Protein AF-W1YG54-F1 (afdb_monomer_lite)

pLDDT: mean 87.75, std 12.29, range [50.31, 96.81]

Organism: NCBI:txid408170

Foldseek 3Di:
DDLVVLLVCLLVVQVVLVVCVVVVNLAAEEDEDPDQDFCSLVSSVVSNLVNHDPVRNVSCVNRYHRDYDNDD

InterPro domains:
  IPR013131 Mannitol dehydrogenase, N-terminal [PF01232] (1-72)
  IPR036291 NAD(P)-binding domain superfamily [SSF51735] (2-72)

Sequence (72 aa):
VGPVVLERIAPAIAKGLVKRKEQGNESPLNIIACENMVRGTTQLKGHVMNALPEDAKAWVEEHVGFVDSAVD

Structure (mmCIF, N/CA/C/O backbone):
data_AF-W1YG54-F1
#
_entry.id   AF-W1YG54-F1
#
loop_
_atom_site.group_PDB
_atom_site.id
_atom_site.type_symbol
_atom_site.label_atom_id
_atom_site.label_alt_id
_atom_site.label_comp_id
_atom_site.label_asym_id
_atom_site.label_entity_id
_atom_site.label_seq_id
_atom_site.pdbx_PDB_ins_code
_atom_site.Cartn_x
_atom_site.Cartn_y
_atom_site.Cartn_z
_atom_site.occupancy
_atom_site.B_iso_or_equiv
_atom_site.auth_seq_id
_atom_site.auth_comp_id
_atom_site.auth_asym_id
_atom_site.auth_atom_id
_atom_site.pdbx_P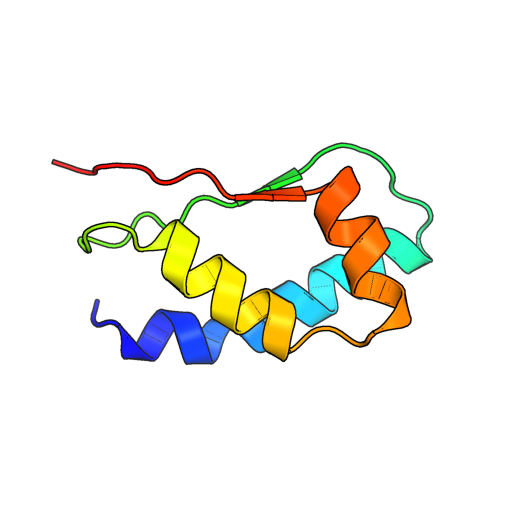DB_model_num
ATOM 1 N N . VAL A 1 1 ? 9.578 -9.995 -14.7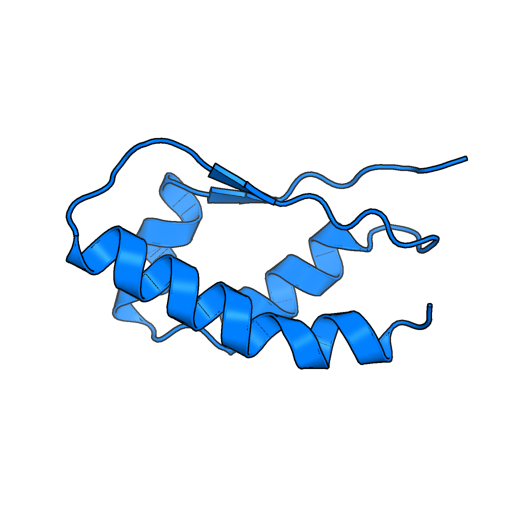44 1.00 50.31 1 VAL A N 1
ATOM 2 C CA . VAL A 1 1 ? 8.174 -9.864 -15.204 1.00 50.31 1 VAL A CA 1
ATOM 3 C C . VAL A 1 1 ? 7.914 -8.375 -15.439 1.00 50.31 1 VAL A C 1
ATOM 5 O O . VAL A 1 1 ? 8.585 -7.561 -14.828 1.00 50.31 1 VAL A O 1
ATOM 8 N N . GLY A 1 2 ? 7.087 -7.983 -16.412 1.00 57.91 2 GLY A N 1
ATOM 9 C CA . GLY A 1 2 ? 7.010 -6.575 -16.852 1.00 57.91 2 GLY A CA 1
ATOM 10 C C . GLY A 1 2 ? 6.212 -5.627 -15.927 1.00 57.91 2 GLY A C 1
ATOM 11 O O . GLY A 1 2 ? 5.442 -6.108 -15.093 1.00 57.91 2 GLY A O 1
ATOM 12 N N . PRO A 1 3 ? 6.302 -4.293 -16.139 1.00 62.66 3 PRO A N 1
ATOM 13 C CA . PRO A 1 3 ? 5.638 -3.233 -15.348 1.00 62.66 3 PRO A CA 1
ATOM 14 C C . PRO A 1 3 ? 4.138 -3.441 -15.109 1.00 62.66 3 PRO A C 1
ATOM 16 O O . PRO A 1 3 ? 3.609 -3.078 -14.062 1.00 62.66 3 PRO A O 1
ATOM 19 N N . VAL A 1 4 ? 3.460 -4.087 -16.058 1.00 72.56 4 VAL A N 1
ATOM 20 C CA . VAL A 1 4 ? 2.016 -4.366 -16.024 1.00 72.56 4 VAL A CA 1
ATOM 21 C C . VAL A 1 4 ? 1.607 -5.200 -14.803 1.00 72.56 4 VAL A C 1
ATOM 23 O O . VAL A 1 4 ? 0.462 -5.129 -14.359 1.00 72.56 4 VAL A O 1
ATOM 26 N N . VAL A 1 5 ? 2.515 -6.004 -14.238 1.00 83.62 5 VAL A N 1
ATOM 27 C CA . VAL A 1 5 ? 2.184 -6.832 -13.072 1.00 83.62 5 VAL A CA 1
ATOM 28 C C . VAL A 1 5 ? 1.962 -5.990 -11.815 1.00 83.62 5 VAL A C 1
ATOM 30 O O . VAL A 1 5 ? 1.069 -6.326 -11.041 1.00 83.62 5 VAL A O 1
ATOM 33 N N . LEU A 1 6 ? 2.699 -4.885 -11.635 1.00 84.75 6 LEU A N 1
ATOM 34 C CA . LEU A 1 6 ? 2.613 -4.049 -10.430 1.00 84.75 6 LEU A CA 1
ATOM 35 C C . LEU A 1 6 ? 1.233 -3.398 -10.296 1.00 84.75 6 LEU A C 1
ATOM 37 O O . LEU A 1 6 ? 0.618 -3.444 -9.232 1.00 84.75 6 LEU A O 1
ATOM 41 N N . GLU A 1 7 ? 0.709 -2.873 -11.401 1.00 87.44 7 GLU A N 1
ATOM 42 C CA . GLU A 1 7 ? -0.637 -2.302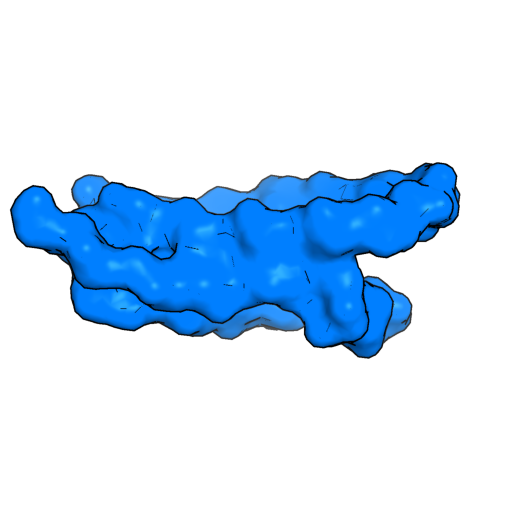 -11.453 1.00 87.44 7 GLU A CA 1
ATOM 43 C C . GLU A 1 7 ? -1.716 -3.3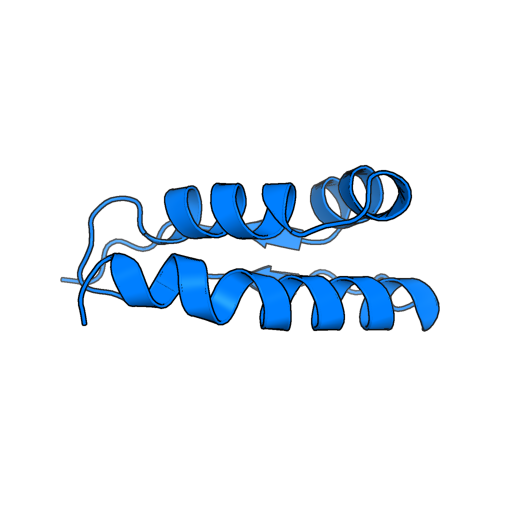55 -11.158 1.00 87.44 7 GLU A C 1
ATOM 45 O O . GLU A 1 7 ? -2.683 -3.077 -10.453 1.00 87.44 7 GLU A O 1
ATOM 50 N N . ARG A 1 8 ? -1.536 -4.595 -11.631 1.00 89.88 8 ARG A N 1
ATOM 51 C CA . ARG A 1 8 ? -2.503 -5.682 -11.406 1.00 89.88 8 ARG A CA 1
ATOM 52 C C . ARG A 1 8 ? -2.540 -6.171 -9.960 1.00 89.88 8 ARG A C 1
ATOM 54 O O . ARG A 1 8 ? -3.603 -6.580 -9.496 1.00 89.88 8 ARG A O 1
ATOM 61 N N . ILE A 1 9 ? -1.408 -6.155 -9.254 1.00 91.25 9 ILE A N 1
ATOM 62 C CA . ILE A 1 9 ? -1.336 -6.608 -7.854 1.00 91.25 9 ILE A CA 1
ATOM 63 C C . ILE A 1 9 ? -1.690 -5.506 -6.848 1.00 91.25 9 ILE A C 1
ATOM 65 O O . ILE A 1 9 ? -2.123 -5.815 -5.736 1.00 91.25 9 ILE A O 1
ATOM 69 N N . ALA A 1 10 ? -1.555 -4.230 -7.222 1.00 93.81 10 ALA A N 1
ATOM 70 C CA . ALA A 1 10 ? -1.790 -3.100 -6.327 1.00 93.81 10 ALA A CA 1
ATOM 71 C C . ALA A 1 10 ? -3.183 -3.092 -5.655 1.00 93.81 10 ALA A C 1
ATOM 73 O O . ALA A 1 10 ? -3.234 -2.881 -4.440 1.00 93.81 10 ALA A O 1
ATOM 74 N N . PRO A 1 11 ? -4.305 -3.408 -6.341 1.00 95.44 11 PRO A N 1
ATOM 75 C CA . PRO A 1 11 ? -5.618 -3.472 -5.695 1.00 95.44 11 PRO A CA 1
ATOM 76 C C . PRO A 1 11 ? -5.717 -4.548 -4.608 1.00 95.44 11 PRO A C 1
ATOM 78 O O . PRO A 1 11 ? -6.430 -4.371 -3.621 1.00 95.44 11 PRO A O 1
ATOM 81 N N . ALA A 1 12 ? -5.017 -5.674 -4.769 1.00 96.50 12 ALA A N 1
ATOM 82 C CA . ALA A 1 12 ? -5.002 -6.733 -3.762 1.00 96.50 12 ALA A CA 1
ATOM 83 C C . ALA A 1 12 ? -4.217 -6.298 -2.515 1.00 96.50 12 ALA A C 1
ATOM 85 O O . ALA A 1 12 ? -4.671 -6.524 -1.393 1.00 96.50 12 ALA A O 1
ATOM 86 N N . ILE A 1 13 ? -3.085 -5.615 -2.714 1.00 95.88 13 ILE A N 1
ATOM 87 C CA . ILE A 1 13 ? -2.284 -5.037 -1.628 1.00 95.88 13 ILE A CA 1
ATOM 88 C C . ILE A 1 13 ? -3.099 -3.980 -0.874 1.00 95.88 13 ILE A C 1
ATOM 90 O O . ILE A 1 13 ? -3.202 -4.063 0.347 1.00 95.88 13 ILE A O 1
ATOM 94 N N . ALA A 1 14 ? -3.748 -3.049 -1.582 1.00 96.81 14 ALA A N 1
ATOM 95 C CA . ALA A 1 14 ? -4.590 -2.015 -0.977 1.00 96.81 14 ALA A CA 1
ATOM 96 C C . ALA A 1 14 ? -5.694 -2.616 -0.087 1.00 96.81 14 ALA A C 1
ATOM 98 O O . ALA A 1 14 ? -5.851 -2.211 1.063 1.00 96.81 14 ALA A O 1
ATOM 99 N N . LYS A 1 15 ? -6.395 -3.655 -0.566 1.00 96.75 15 LYS A N 1
ATOM 100 C CA . LYS A 1 15 ? -7.392 -4.391 0.236 1.00 96.75 15 LYS A CA 1
ATOM 101 C C . LYS A 1 15 ? -6.788 -5.020 1.495 1.00 96.75 15 LYS A C 1
ATOM 103 O O . LYS A 1 15 ? -7.407 -4.981 2.556 1.00 96.75 15 LYS A O 1
ATOM 108 N N . GLY A 1 16 ? -5.590 -5.596 1.388 1.00 96.56 16 GLY A N 1
ATOM 109 C CA . GLY A 1 16 ? -4.870 -6.155 2.533 1.00 96.56 16 GLY A CA 1
ATOM 110 C C . GLY A 1 16 ? -4.519 -5.098 3.584 1.00 96.56 16 GLY A C 1
ATOM 111 O O . GLY A 1 16 ? -4.691 -5.347 4.776 1.00 96.56 16 GLY A O 1
ATOM 112 N N . LEU A 1 17 ? -4.088 -3.911 3.148 1.00 96.69 17 LEU A N 1
ATOM 113 C CA . LEU A 1 17 ? -3.763 -2.787 4.031 1.00 96.69 17 LEU A CA 1
ATOM 114 C C . LEU A 1 17 ? -4.999 -2.230 4.742 1.00 96.69 17 LEU A C 1
ATOM 116 O O . LEU A 1 17 ? -4.952 -2.010 5.949 1.00 96.69 17 LEU A O 1
ATOM 120 N N . VAL A 1 18 ? -6.122 -2.081 4.032 1.00 96.75 18 VAL A N 1
ATOM 121 C CA . VAL A 1 18 ? -7.398 -1.668 4.641 1.00 96.75 18 VAL A CA 1
ATOM 122 C C . VAL A 1 18 ? -7.820 -2.662 5.720 1.00 96.75 18 VAL A C 1
ATOM 124 O O . VAL A 1 18 ? -8.073 -2.263 6.852 1.00 96.75 18 VAL A O 1
ATOM 127 N N . LYS A 1 19 ? -7.789 -3.965 5.424 1.00 96.75 19 LYS A N 1
ATOM 128 C CA . LYS A 1 19 ? -8.131 -4.995 6.413 1.00 96.75 19 LYS A CA 1
ATOM 129 C C . LYS A 1 19 ? -7.199 -4.968 7.628 1.00 96.75 19 LYS A C 1
ATOM 131 O O . LYS A 1 19 ? -7.642 -5.190 8.751 1.00 96.75 19 LYS A O 1
ATOM 136 N N . ARG A 1 20 ? -5.909 -4.692 7.419 1.00 96.25 20 ARG A N 1
ATOM 137 C CA . ARG A 1 20 ? -4.929 -4.542 8.504 1.00 96.25 20 ARG A CA 1
ATOM 138 C C . ARG A 1 20 ? -5.279 -3.357 9.413 1.00 96.25 20 ARG A C 1
ATOM 140 O O . ARG A 1 20 ? -5.296 -3.535 10.629 1.00 96.25 20 ARG A O 1
ATOM 147 N N . LYS A 1 21 ? -5.626 -2.203 8.829 1.00 95.12 21 LYS A N 1
ATOM 148 C CA . LYS A 1 21 ? -6.124 -1.018 9.550 1.00 95.12 21 LYS A CA 1
ATOM 149 C C . LYS A 1 21 ? -7.400 -1.338 10.338 1.00 95.12 21 LYS A C 1
ATOM 151 O O . LYS A 1 21 ? -7.468 -1.051 11.526 1.00 95.12 21 LYS A O 1
ATOM 156 N N . GLU A 1 22 ? -8.390 -1.971 9.707 1.00 95.50 22 GLU A N 1
ATOM 157 C CA . GLU A 1 22 ? -9.674 -2.340 10.335 1.00 95.50 22 GLU A CA 1
ATOM 158 C C . GLU A 1 22 ? -9.512 -3.297 11.524 1.00 95.50 22 GLU A C 1
ATOM 160 O O . GLU A 1 22 ? -10.305 -3.274 12.461 1.00 95.50 22 GLU A O 1
ATOM 165 N N . GLN A 1 23 ? -8.471 -4.130 11.505 1.00 96.50 23 GLN A N 1
ATOM 166 C CA . GLN A 1 23 ? -8.129 -5.033 12.604 1.00 96.50 23 GLN A CA 1
ATOM 167 C C . GLN A 1 23 ? -7.355 -4.349 13.743 1.00 96.50 23 GLN A C 1
ATOM 169 O O . GLN A 1 23 ? -6.971 -5.029 14.693 1.00 96.50 23 GLN A O 1
ATOM 174 N N . GLY A 1 24 ? -7.092 -3.040 13.652 1.00 94.69 24 GLY A N 1
ATOM 175 C CA . GLY A 1 24 ? -6.283 -2.305 14.628 1.00 94.69 24 GLY A CA 1
ATOM 176 C C . GLY A 1 24 ? -4.820 -2.754 14.652 1.00 94.69 24 GLY A C 1
ATOM 177 O O . GLY A 1 24 ? -4.151 -2.645 15.675 1.00 94.69 24 GLY A O 1
ATOM 178 N N . ASN A 1 25 ? -4.321 -3.330 13.555 1.00 94.00 25 ASN A N 1
ATOM 179 C CA . ASN A 1 25 ? -2.956 -3.831 13.496 1.00 94.00 25 ASN A CA 1
ATOM 180 C C . ASN A 1 25 ? -1.988 -2.722 13.077 1.00 94.00 25 ASN A C 1
ATOM 182 O O . ASN A 1 25 ? -1.704 -2.547 11.894 1.00 94.00 25 ASN A O 1
ATOM 186 N N . GLU A 1 26 ? -1.436 -2.043 14.073 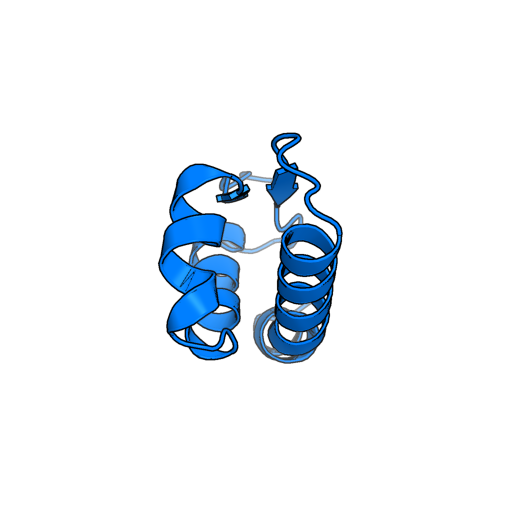1.00 92.25 26 GLU A N 1
ATOM 187 C CA . GLU A 1 26 ? -0.479 -0.940 13.925 1.00 92.25 26 GLU A CA 1
ATOM 188 C C . GLU A 1 26 ? 0.974 -1.404 13.754 1.00 92.25 26 GLU A C 1
ATOM 190 O O . GLU A 1 26 ? 1.887 -0.585 13.678 1.00 92.25 26 GLU A O 1
ATOM 195 N N . SER A 1 27 ? 1.239 -2.716 13.694 1.00 93.31 27 SER A N 1
ATOM 196 C CA . SER A 1 27 ? 2.623 -3.163 13.516 1.00 93.31 27 SER A CA 1
ATOM 197 C C . SER A 1 27 ? 3.162 -2.697 12.151 1.00 93.31 27 SER A C 1
ATOM 199 O O . SER A 1 27 ? 2.468 -2.870 11.138 1.00 93.31 27 SER A O 1
ATOM 201 N N .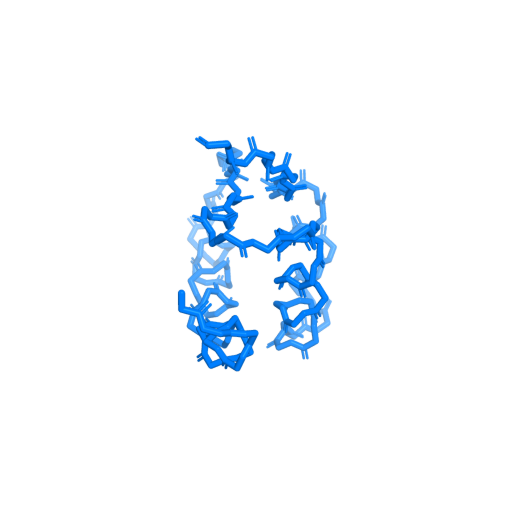 PRO A 1 28 ? 4.384 -2.133 12.089 1.00 92.69 28 PRO A N 1
ATOM 202 C CA . PRO A 1 28 ? 4.951 -1.644 10.838 1.00 92.69 28 PRO A CA 1
ATOM 203 C C . PRO A 1 28 ? 5.049 -2.742 9.775 1.00 92.69 28 PRO A C 1
ATOM 205 O O . PRO A 1 28 ? 5.329 -3.903 10.087 1.00 92.69 28 PRO A O 1
ATOM 208 N N . LEU A 1 29 ? 4.845 -2.377 8.510 1.00 94.50 29 LEU A N 1
ATOM 209 C CA . LEU A 1 29 ? 4.985 -3.280 7.366 1.00 94.50 29 LEU A CA 1
ATOM 210 C C . LEU A 1 29 ? 5.854 -2.633 6.290 1.00 94.50 29 LEU A C 1
ATOM 212 O O . LEU A 1 29 ? 5.588 -1.514 5.874 1.00 94.50 29 LEU A O 1
ATOM 216 N N . ASN A 1 30 ? 6.849 -3.358 5.783 1.00 92.81 30 ASN A N 1
ATOM 217 C CA . ASN A 1 30 ? 7.624 -2.920 4.624 1.00 92.81 30 ASN A CA 1
ATOM 218 C C . ASN A 1 30 ? 7.206 -3.706 3.381 1.00 92.81 30 ASN A C 1
ATOM 220 O O . ASN A 1 30 ? 7.114 -4.933 3.416 1.00 92.81 30 ASN A O 1
ATOM 224 N N . ILE A 1 31 ? 6.985 -2.995 2.281 1.00 92.00 31 ILE A N 1
ATOM 225 C CA . ILE A 1 31 ? 6.701 -3.552 0.961 1.00 92.00 31 ILE A CA 1
ATOM 226 C C . ILE A 1 31 ? 7.888 -3.236 0.056 1.00 92.00 31 ILE A C 1
ATOM 228 O O . ILE A 1 31 ? 8.314 -2.086 -0.047 1.00 92.00 31 ILE A O 1
ATOM 232 N N . ILE A 1 32 ? 8.414 -4.271 -0.596 1.00 90.25 32 ILE A N 1
ATOM 233 C CA . ILE A 1 32 ? 9.551 -4.199 -1.516 1.00 90.25 32 ILE A CA 1
ATOM 234 C C . ILE A 1 32 ? 9.145 -4.947 -2.782 1.00 90.25 32 ILE A C 1
ATOM 236 O O . ILE A 1 32 ? 8.780 -6.121 -2.720 1.00 90.25 32 ILE A O 1
ATOM 240 N N . ALA A 1 33 ? 9.171 -4.273 -3.928 1.00 86.75 33 ALA A N 1
ATOM 241 C CA . ALA A 1 33 ? 8.984 -4.923 -5.214 1.00 86.75 33 ALA A CA 1
ATOM 242 C C . ALA A 1 33 ? 10.333 -5.486 -5.679 1.00 86.75 33 ALA A C 1
ATOM 244 O O . ALA A 1 33 ? 11.238 -4.727 -6.010 1.00 86.75 33 ALA A O 1
ATOM 245 N N . CYS A 1 34 ? 10.454 -6.813 -5.724 1.00 77.75 34 CYS A N 1
ATOM 246 C CA . CYS A 1 34 ? 11.667 -7.509 -6.175 1.00 77.75 34 CYS A CA 1
ATOM 247 C C . CYS A 1 34 ? 11.691 -7.756 -7.692 1.00 77.75 34 CYS A C 1
ATOM 249 O O . CYS A 1 34 ? 12.334 -8.696 -8.153 1.00 77.75 34 CYS A O 1
ATOM 251 N N . GLU A 1 35 ? 10.938 -6.981 -8.472 1.00 74.31 35 GLU A N 1
ATOM 252 C CA . GLU A 1 35 ? 11.011 -7.106 -9.925 1.00 74.31 35 GLU A CA 1
ATOM 253 C C . GLU A 1 35 ? 12.301 -6.504 -10.472 1.00 74.31 35 GLU A C 1
ATOM 255 O O . GLU A 1 35 ? 12.834 -5.552 -9.905 1.00 74.31 35 GLU A O 1
ATOM 260 N N . ASN A 1 36 ? 12.774 -7.038 -11.604 1.00 68.00 36 ASN A N 1
ATOM 261 C CA . ASN A 1 36 ? 13.958 -6.523 -12.297 1.00 68.00 36 ASN A CA 1
ATOM 262 C C . ASN A 1 36 ? 13.616 -5.215 -13.036 1.00 68.00 36 ASN A C 1
ATOM 264 O O . ASN A 1 36 ? 13.519 -5.153 -14.263 1.00 68.00 36 ASN A O 1
ATOM 268 N N . MET A 1 37 ? 13.315 -4.184 -12.249 1.00 70.44 37 MET A N 1
ATOM 269 C CA . MET A 1 37 ? 12.887 -2.866 -12.681 1.00 70.44 37 MET A CA 1
ATOM 270 C C . MET A 1 37 ? 13.465 -1.799 -11.755 1.00 70.44 37 MET A C 1
ATOM 272 O O . MET A 1 37 ? 13.287 -1.833 -10.537 1.00 70.44 37 MET A O 1
ATOM 276 N N . VAL A 1 38 ? 14.070 -0.774 -12.350 1.00 73.31 38 VAL A N 1
ATOM 277 C CA . VAL A 1 38 ? 14.519 0.412 -11.615 1.00 73.31 38 VAL A CA 1
ATOM 278 C C . VAL A 1 38 ? 13.309 1.110 -10.979 1.00 73.31 38 VAL A C 1
ATOM 280 O O . VAL A 1 38 ? 12.336 1.426 -11.667 1.00 73.31 38 VAL A O 1
ATOM 283 N N . ARG A 1 39 ? 13.381 1.372 -9.664 1.00 76.94 39 ARG A N 1
ATOM 284 C CA . ARG A 1 39 ? 12.322 2.036 -8.871 1.00 76.94 39 ARG A CA 1
ATOM 285 C C . ARG A 1 39 ? 10.965 1.315 -8.918 1.00 76.94 39 ARG A C 1
ATOM 287 O O . ARG A 1 39 ? 9.908 1.953 -8.956 1.00 76.94 39 ARG A O 1
ATOM 294 N N . GLY A 1 40 ? 10.989 -0.019 -8.958 1.00 83.62 40 GLY A N 1
ATOM 295 C CA . GLY A 1 40 ? 9.779 -0.841 -8.983 1.00 83.62 40 GLY A CA 1
ATOM 296 C C . GLY A 1 40 ? 8.882 -0.621 -7.761 1.00 83.62 40 GLY A C 1
ATOM 297 O O . GLY A 1 40 ? 7.665 -0.503 -7.911 1.00 83.62 40 GLY A O 1
ATOM 298 N N . THR A 1 41 ? 9.457 -0.483 -6.560 1.00 87.06 41 THR A N 1
ATOM 299 C CA . THR A 1 41 ? 8.667 -0.262 -5.341 1.00 87.06 41 THR A CA 1
ATOM 300 C C . THR A 1 41 ? 8.024 1.122 -5.334 1.00 87.06 41 THR A C 1
ATOM 302 O O . THR A 1 41 ? 6.866 1.251 -4.943 1.00 87.06 41 THR A O 1
ATOM 305 N N . THR A 1 42 ? 8.718 2.152 -5.823 1.00 89.19 42 THR A N 1
ATOM 306 C CA . THR A 1 42 ? 8.152 3.500 -5.979 1.00 89.19 42 THR A CA 1
ATOM 307 C C . THR A 1 42 ? 6.948 3.508 -6.927 1.00 89.19 42 THR A C 1
ATOM 309 O O . THR A 1 42 ? 5.918 4.105 -6.605 1.00 89.19 42 THR A O 1
ATOM 312 N N . GLN A 1 43 ? 7.024 2.814 -8.068 1.00 89.44 43 GLN A N 1
ATOM 313 C CA . GLN A 1 43 ? 5.872 2.681 -8.969 1.00 89.44 43 GLN A CA 1
ATOM 314 C C . GLN A 1 43 ? 4.725 1.916 -8.299 1.00 89.44 43 GLN A C 1
ATOM 316 O O . GLN A 1 43 ? 3.576 2.361 -8.335 1.00 89.44 43 GLN A O 1
ATOM 321 N N . LEU A 1 44 ? 5.038 0.811 -7.614 1.00 91.81 44 LEU A N 1
ATOM 322 C CA . LEU A 1 44 ? 4.053 0.040 -6.859 1.00 91.81 44 LEU A CA 1
ATOM 323 C C . LEU A 1 44 ? 3.355 0.894 -5.791 1.00 91.81 44 LEU A C 1
ATOM 325 O O . LEU A 1 44 ? 2.133 0.823 -5.682 1.00 91.81 44 LEU A O 1
ATOM 329 N N . LYS A 1 45 ? 4.095 1.738 -5.056 1.00 94.25 45 LYS A N 1
ATOM 330 C CA . LYS A 1 45 ? 3.522 2.690 -4.092 1.00 94.25 45 LYS A CA 1
ATOM 331 C C . LYS A 1 45 ? 2.471 3.565 -4.764 1.00 94.25 45 LYS A C 1
ATOM 333 O O . LYS A 1 45 ? 1.362 3.653 -4.255 1.00 94.25 45 LYS A O 1
ATOM 338 N N . GLY A 1 46 ? 2.784 4.167 -5.912 1.00 93.81 46 GLY A N 1
ATOM 339 C CA . GLY A 1 46 ? 1.834 5.001 -6.653 1.00 93.81 46 GLY A CA 1
ATOM 340 C C . GLY A 1 46 ? 0.539 4.257 -6.995 1.00 93.81 46 GLY A C 1
ATOM 341 O O . GLY A 1 46 ? -0.552 4.751 -6.714 1.00 93.81 46 GLY A O 1
ATOM 342 N N . HIS A 1 47 ? 0.646 3.034 -7.521 1.00 94.62 47 HIS A N 1
ATOM 343 C CA . HIS A 1 47 ? -0.528 2.215 -7.836 1.00 94.62 47 HIS A CA 1
ATOM 344 C C . HIS A 1 47 ? -1.336 1.827 -6.589 1.00 94.62 47 HIS A C 1
ATOM 346 O O . HIS A 1 47 ? -2.564 1.879 -6.620 1.00 94.62 47 HIS A O 1
ATOM 352 N N . VAL A 1 48 ? -0.670 1.468 -5.486 1.00 96.06 48 VAL A N 1
ATOM 353 C CA . VAL A 1 48 ? -1.340 1.127 -4.220 1.00 96.06 48 VAL A CA 1
ATOM 354 C C . VAL A 1 48 ? -2.054 2.349 -3.646 1.00 96.06 48 VAL A C 1
ATOM 356 O O . VAL A 1 48 ? -3.226 2.243 -3.301 1.00 96.06 48 VAL A O 1
ATOM 359 N N . MET A 1 49 ? -1.403 3.515 -3.612 1.00 96.06 49 MET A N 1
ATOM 360 C CA . MET A 1 49 ? -2.003 4.762 -3.121 1.00 96.06 49 MET A CA 1
ATOM 361 C C . MET A 1 49 ? -3.218 5.189 -3.950 1.00 96.06 49 MET A C 1
ATOM 363 O O . MET A 1 49 ? -4.197 5.664 -3.383 1.00 96.06 49 MET A O 1
ATOM 367 N N . ASN A 1 50 ? -3.199 4.967 -5.267 1.00 95.75 50 ASN A N 1
ATOM 368 C CA . ASN A 1 50 ? -4.346 5.240 -6.140 1.00 95.75 50 ASN A CA 1
ATOM 369 C C . ASN A 1 50 ? -5.510 4.256 -5.937 1.00 95.75 50 ASN A C 1
ATOM 371 O O . ASN A 1 50 ? -6.658 4.609 -6.190 1.00 95.75 50 ASN A O 1
ATOM 375 N N . ALA A 1 51 ? -5.226 3.026 -5.501 1.00 95.88 51 ALA A N 1
ATOM 376 C CA . ALA A 1 51 ? -6.237 2.007 -5.227 1.00 95.88 51 ALA A CA 1
ATOM 377 C C . ALA A 1 51 ? -6.800 2.071 -3.793 1.00 95.88 51 ALA A C 1
ATOM 379 O O . ALA A 1 51 ? -7.778 1.381 -3.494 1.00 95.88 51 ALA A O 1
ATOM 380 N N . LEU A 1 52 ? -6.185 2.856 -2.901 1.00 96.62 52 LEU A N 1
ATOM 381 C CA . LEU A 1 52 ? -6.631 3.023 -1.519 1.00 96.62 52 LEU A CA 1
ATOM 382 C C . LEU A 1 52 ? -7.795 4.021 -1.417 1.00 96.62 52 LEU A C 1
ATOM 384 O O . LEU A 1 52 ? -7.773 5.062 -2.079 1.00 96.62 52 LEU A O 1
ATOM 388 N N . PRO A 1 53 ? -8.777 3.762 -0.537 1.00 94.62 53 PRO A N 1
ATOM 389 C CA . PRO A 1 53 ? -9.747 4.779 -0.157 1.00 94.62 53 PRO A CA 1
ATOM 390 C C . PRO A 1 53 ? -9.054 5.911 0.623 1.00 94.62 53 PRO A C 1
ATOM 392 O O . PRO A 1 53 ? -8.051 5.686 1.305 1.00 94.62 53 PRO A O 1
ATOM 395 N N . GLU A 1 54 ? -9.577 7.138 0.519 1.00 93.81 54 GLU A N 1
ATOM 396 C CA . GLU A 1 54 ? -8.943 8.341 1.092 1.00 93.81 54 GLU A CA 1
ATOM 397 C C . GLU A 1 54 ? -8.687 8.232 2.602 1.00 93.81 54 GLU A C 1
ATOM 399 O O . GLU A 1 54 ? -7.643 8.657 3.091 1.00 93.81 54 GLU A O 1
ATOM 404 N N . ASP A 1 55 ? -9.596 7.598 3.345 1.00 93.38 55 ASP A N 1
ATOM 405 C CA . ASP A 1 55 ? -9.493 7.428 4.795 1.00 93.38 55 ASP A CA 1
ATOM 406 C C . ASP A 1 55 ? -8.359 6.474 5.215 1.00 93.38 55 ASP A C 1
ATOM 408 O O . ASP A 1 55 ? -7.939 6.475 6.375 1.00 93.38 55 ASP A O 1
ATOM 412 N N . ALA A 1 56 ? -7.866 5.630 4.305 1.00 95.00 56 ALA A N 1
ATOM 413 C CA . ALA A 1 56 ? -6.789 4.680 4.569 1.00 95.00 56 ALA A CA 1
ATOM 414 C C . ALA A 1 56 ? -5.402 5.220 4.193 1.00 95.00 56 ALA A C 1
ATOM 416 O O . ALA A 1 56 ? -4.406 4.693 4.684 1.00 95.00 56 ALA A O 1
ATOM 417 N N . LYS A 1 57 ? -5.313 6.267 3.362 1.00 96.00 57 LYS A N 1
ATOM 418 C CA . LYS A 1 57 ? -4.030 6.774 2.846 1.00 96.00 57 LYS A CA 1
ATOM 419 C C . LYS A 1 57 ? -3.106 7.279 3.948 1.00 96.00 57 LYS A C 1
ATOM 421 O O . LYS A 1 57 ? -1.962 6.846 4.002 1.00 96.00 57 LYS A O 1
ATOM 426 N N . ALA A 1 58 ? -3.616 8.120 4.850 1.00 95.50 58 ALA A N 1
ATOM 427 C CA . ALA A 1 58 ? -2.826 8.659 5.961 1.00 95.50 58 ALA A CA 1
ATOM 428 C C . ALA A 1 58 ? -2.284 7.541 6.866 1.00 95.50 58 ALA A C 1
ATOM 430 O O . ALA A 1 58 ? -1.110 7.531 7.220 1.00 95.50 58 ALA A O 1
ATOM 431 N N . TRP A 1 59 ? -3.123 6.543 7.162 1.00 95.88 59 TRP A N 1
ATOM 432 C CA . TRP A 1 59 ? -2.710 5.391 7.958 1.00 95.88 59 TRP A CA 1
ATOM 433 C C . TRP A 1 59 ? -1.601 4.590 7.264 1.00 95.88 59 TRP A C 1
ATOM 435 O O . TRP A 1 59 ? -0.616 4.218 7.897 1.00 95.88 59 TRP A O 1
ATOM 445 N N . VAL A 1 60 ? -1.725 4.358 5.953 1.00 96.38 60 VAL A N 1
ATOM 446 C CA . VAL A 1 60 ? -0.700 3.655 5.169 1.00 96.38 60 VAL A CA 1
ATOM 447 C C . VAL A 1 60 ? 0.606 4.448 5.109 1.00 96.38 60 VAL A C 1
ATOM 449 O O . VAL A 1 60 ? 1.664 3.841 5.228 1.00 96.38 60 VAL A O 1
ATOM 452 N N . GLU A 1 61 ? 0.561 5.773 4.965 1.00 94.56 61 GLU A N 1
ATOM 453 C CA . GLU A 1 61 ? 1.768 6.613 4.971 1.00 94.56 61 GLU A CA 1
ATOM 454 C C . GLU A 1 61 ? 2.537 6.549 6.294 1.00 94.56 61 GLU A C 1
ATOM 456 O O . GLU A 1 61 ? 3.765 6.602 6.284 1.00 94.56 61 GLU A O 1
ATOM 461 N N . GLU A 1 62 ? 1.830 6.402 7.412 1.00 94.94 62 GLU A N 1
ATOM 462 C CA . GLU A 1 62 ? 2.428 6.318 8.744 1.00 94.94 62 GLU A CA 1
ATOM 463 C C . GLU A 1 62 ? 2.955 4.910 9.078 1.00 94.94 62 GLU A C 1
ATOM 465 O O . GLU A 1 62 ? 4.000 4.775 9.714 1.00 94.94 62 GLU A O 1
ATOM 470 N N . HIS A 1 63 ? 2.270 3.853 8.626 1.00 94.81 63 HIS A N 1
ATOM 471 C CA . HIS A 1 63 ? 2.525 2.479 9.088 1.00 94.81 63 HIS A CA 1
ATOM 472 C C . HIS A 1 63 ? 3.210 1.576 8.053 1.00 94.81 63 HIS A C 1
ATOM 474 O O . HIS A 1 63 ? 3.660 0.474 8.394 1.00 94.81 63 HIS A O 1
ATOM 480 N N . VAL A 1 64 ? 3.278 1.997 6.784 1.00 96.31 64 VAL A N 1
ATOM 481 C CA . VAL A 1 64 ? 3.777 1.163 5.684 1.00 96.31 64 VAL A CA 1
ATOM 482 C C . VAL A 1 64 ? 4.948 1.825 4.965 1.00 96.31 64 VAL A C 1
ATOM 484 O O . VAL A 1 64 ? 4.812 2.850 4.297 1.00 96.31 64 VAL A O 1
ATOM 487 N N . GLY A 1 65 ? 6.112 1.181 5.034 1.00 94.38 65 GLY A N 1
ATOM 488 C CA . GLY A 1 65 ? 7.296 1.567 4.276 1.00 94.38 65 GLY A CA 1
ATOM 489 C C . GLY A 1 65 ? 7.281 0.979 2.865 1.00 94.38 65 GLY A C 1
ATOM 490 O O . GLY A 1 65 ? 7.063 -0.216 2.680 1.00 94.38 65 GLY A O 1
ATOM 491 N N . PHE A 1 66 ? 7.570 1.805 1.861 1.00 92.38 66 PHE A N 1
ATOM 492 C CA . PHE A 1 66 ? 7.827 1.366 0.487 1.00 92.38 66 PHE A CA 1
ATOM 493 C C . PHE A 1 66 ? 9.301 1.604 0.183 1.00 92.38 66 PHE A C 1
ATOM 495 O O . PHE A 1 66 ? 9.716 2.747 -0.007 1.00 92.38 66 PHE A O 1
ATOM 502 N N . VAL A 1 67 ? 10.093 0.533 0.184 1.00 86.94 67 VAL A N 1
ATOM 503 C CA . VAL A 1 67 ? 11.549 0.614 0.028 1.00 86.94 67 VAL A CA 1
ATOM 504 C C . VAL A 1 67 ? 11.934 0.105 -1.355 1.00 86.94 67 VAL A C 1
ATOM 506 O O . VAL A 1 67 ? 11.654 -1.041 -1.712 1.00 86.94 67 VAL A O 1
ATOM 509 N N . ASP A 1 68 ? 12.558 0.963 -2.158 1.00 79.31 68 ASP A N 1
ATOM 510 C CA . ASP A 1 68 ? 13.150 0.529 -3.420 1.00 79.31 68 ASP A CA 1
ATOM 511 C C . ASP A 1 68 ? 14.339 -0.393 -3.129 1.00 79.31 68 ASP A C 1
ATOM 513 O O . ASP A 1 68 ? 15.231 -0.059 -2.350 1.00 79.31 68 ASP A O 1
ATOM 517 N N . SER A 1 69 ? 14.345 -1.559 -3.770 1.00 68.19 69 SER A N 1
ATOM 518 C CA . SER A 1 69 ? 15.503 -2.445 -3.820 1.00 68.19 69 SER A CA 1
ATOM 519 C C . SER A 1 69 ? 16.060 -2.414 -5.240 1.00 68.19 69 SER A C 1
ATOM 521 O O . SER A 1 69 ? 15.298 -2.460 -6.206 1.00 68.19 69 SER A O 1
ATOM 523 N N . ALA A 1 70 ? 17.380 -2.292 -5.369 1.00 56.38 70 ALA A N 1
ATOM 524 C CA . ALA A 1 70 ? 18.071 -2.605 -6.611 1.00 56.38 70 ALA A CA 1
ATOM 525 C C . ALA A 1 70 ? 18.468 -4.081 -6.529 1.00 56.38 70 ALA A C 1
ATOM 527 O O . ALA A 1 70 ? 19.297 -4.447 -5.696 1.00 56.38 70 ALA A O 1
ATOM 528 N N . VAL A 1 71 ? 17.814 -4.918 -7.331 1.00 53.00 71 VAL A N 1
ATOM 529 C CA . VAL A 1 71 ? 18.166 -6.331 -7.481 1.00 53.00 71 VAL A CA 1
ATOM 530 C C . VAL A 1 71 ? 19.133 -6.408 -8.666 1.00 53.00 71 VAL A C 1
ATOM 532 O O . VAL A 1 71 ? 18.746 -6.013 -9.765 1.00 53.00 71 VAL A O 1
ATOM 535 N N . ASP A 1 72 ? 20.379 -6.812 -8.415 1.00 52.31 72 ASP A N 1
ATOM 536 C CA . ASP A 1 72 ? 21.394 -7.160 -9.428 1.00 52.31 72 ASP A CA 1
ATOM 537 C C . ASP A 1 72 ? 21.356 -8.677 -9.676 1.00 52.31 72 ASP A C 1
ATOM 539 O O . ASP A 1 72 ? 21.267 -9.423 -8.668 1.00 52.31 72 ASP A O 1
#

Radius of gyration: 12.09 Å; chains: 1; bounding box: 31×18×32 Å

Secondary structure (DSSP, 8-state):
--THHHHHHHHHHHHHHHHHHHTT----EEE---SSSTTHHHHHHHHHHHHS-HHHHHHHHHHEEE------